Protein AF-A0A399NT96-F1 (afdb_monomer)

Organism: NCBI:txid33014

Radius of gyration: 15.66 Å; Cα contacts (8 Å, |Δi|>4): 239; chains: 1; bounding box: 32×36×45 Å

InterPro domains:
  IPR000600 ROK family [PF00480] (2-118)
  IPR000600 ROK family [PTHR18964] (1-118)
  IPR043129 ATPase, nucleotide binding domain [SSF53067] (1-118)

Mean predicted aligned error: 3.29 Å

Foldseek 3Di:
DAEEDADADDDAQVQCFHDQHPVCNPGHRGNVQVVVCVVPVGGYGYAHNQQVVLLCCCVPNPDHSQFDKDWDDDPATFIWTHHNSRTDLPPRNRPTPQQQPAPDPAAPQDPVRDGRGND

Nearest PDB structures (foldseek):
  5f7p-assembly1_A  TM=8.760E-01  e=7.026E-09  Listeria monocytogenes EGD-e
  1z05-assembly1_A-2  TM=8.640E-01  e=2.659E-08  Vibrio cholerae O1 biovar El Tor str. N16961
  5f7r-assembly1_E  TM=8.517E-01  e=6.751E-08  Listeria monocytogenes EGD-e
  5f7p-assembly1_E  TM=8.549E-01  e=2.919E-07  Listeria monocytogenes EGD-e
  2aa4-assembly1_B  TM=8.346E-01  e=1.313E-07  Escherichia coli

Structure (mmCIF, N/CA/C/O backbone):
data_AF-A0A399NT96-F1
#
_entry.id   AF-A0A399NT96-F1
#
loop_
_atom_site.group_PDB
_atom_site.id
_atom_site.type_symbol
_atom_site.label_atom_id
_atom_site.label_alt_id
_atom_site.label_comp_id
_atom_site.label_asym_id
_atom_site.label_entity_id
_atom_site.label_seq_id
_atom_site.pdbx_PDB_ins_code
_atom_site.Cartn_x
_atom_site.Cartn_y
_atom_site.Cartn_z
_atom_site.occupancy
_atom_site.B_iso_or_equiv
_atom_site.auth_seq_id
_atom_site.auth_comp_id
_atom_site.auth_asym_id
_atom_site.auth_atom_id
_atom_site.pdbx_PDB_model_num
ATOM 1 N N . LEU A 1 1 ? -12.557 5.763 17.669 1.00 91.69 1 LEU A N 1
ATOM 2 C CA . LEU A 1 1 ? -11.079 5.816 17.532 1.00 91.69 1 LEU A CA 1
ATOM 3 C C . LEU A 1 1 ? -10.582 4.441 17.092 1.00 91.69 1 LEU A C 1
ATOM 5 O O . LEU A 1 1 ? -11.260 3.463 17.388 1.00 91.69 1 LEU A O 1
ATOM 9 N N . GLY A 1 2 ? -9.465 4.365 16.367 1.00 97.19 2 GLY A N 1
ATOM 10 C CA . GLY A 1 2 ? -8.915 3.115 15.827 1.00 97.19 2 GLY A CA 1
ATOM 11 C C . GLY A 1 2 ? -7.466 3.276 15.364 1.00 97.19 2 GLY A C 1
ATOM 12 O O . GLY A 1 2 ? -6.919 4.375 15.450 1.00 97.19 2 GLY A O 1
ATOM 13 N N . VAL A 1 3 ? -6.862 2.194 14.870 1.00 98.12 3 VAL A N 1
ATOM 14 C CA . V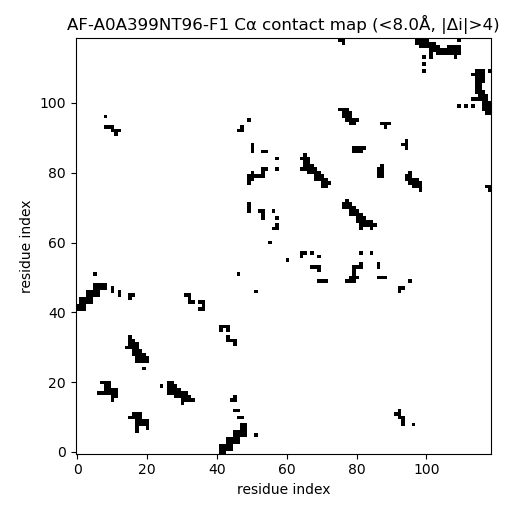AL A 1 3 ? -5.481 2.172 14.358 1.00 98.12 3 VAL A CA 1
ATOM 15 C C . VAL A 1 3 ? -5.494 1.909 12.852 1.00 98.12 3 VAL A C 1
ATOM 17 O O . VAL A 1 3 ? -6.027 0.899 12.392 1.00 98.12 3 VAL A O 1
ATOM 20 N N . GLY A 1 4 ? -4.901 2.815 12.076 1.00 97.19 4 GLY A N 1
ATOM 21 C CA . GLY A 1 4 ? -4.620 2.602 10.657 1.00 97.19 4 GLY A CA 1
ATOM 22 C C . GLY A 1 4 ? -3.193 2.099 10.472 1.00 97.19 4 GLY A C 1
ATOM 23 O O . GLY A 1 4 ? -2.260 2.692 11.009 1.00 97.19 4 GLY A O 1
ATOM 24 N N . LEU A 1 5 ? -3.024 1.018 9.718 1.00 96.75 5 LEU A N 1
ATOM 25 C CA . LEU A 1 5 ? -1.728 0.428 9.423 1.00 96.75 5 LEU A CA 1
ATOM 26 C C . LEU A 1 5 ? -1.484 0.416 7.912 1.00 96.75 5 LEU A C 1
ATOM 28 O O . LEU A 1 5 ? -2.216 -0.231 7.165 1.00 96.75 5 LEU A O 1
ATOM 32 N N . ALA A 1 6 ? -0.416 1.087 7.493 1.00 96.19 6 ALA A N 1
ATOM 33 C CA . ALA A 1 6 ? 0.134 1.010 6.148 1.00 96.19 6 ALA A CA 1
ATOM 34 C C . ALA A 1 6 ? 1.318 0.032 6.152 1.00 96.19 6 ALA A C 1
ATOM 36 O O . ALA A 1 6 ? 2.253 0.213 6.934 1.00 96.19 6 ALA A O 1
ATOM 37 N N . ALA A 1 7 ? 1.274 -1.010 5.321 1.00 94.44 7 ALA A N 1
ATOM 38 C CA . ALA A 1 7 ? 2.304 -2.050 5.299 1.00 94.44 7 ALA A CA 1
ATOM 39 C C . ALA A 1 7 ? 2.828 -2.327 3.881 1.00 94.44 7 ALA A C 1
ATOM 41 O O . ALA A 1 7 ? 2.055 -2.242 2.918 1.00 94.44 7 ALA A O 1
ATOM 42 N N . PRO A 1 8 ? 4.114 -2.708 3.742 1.00 90.81 8 PRO A N 1
ATOM 43 C CA . PRO A 1 8 ? 4.632 -3.203 2.477 1.00 90.81 8 PRO A CA 1
ATOM 44 C C . PRO A 1 8 ? 3.970 -4.535 2.114 1.00 90.81 8 PRO A C 1
ATOM 46 O O . PRO A 1 8 ? 3.665 -5.365 2.976 1.00 90.81 8 PRO A O 1
ATOM 49 N N . GLY A 1 9 ? 3.751 -4.731 0.817 1.00 88.25 9 GLY A N 1
ATOM 50 C CA . GLY A 1 9 ? 3.136 -5.940 0.281 1.00 88.25 9 GLY A CA 1
ATOM 51 C C . GLY A 1 9 ? 4.081 -7.153 0.198 1.00 88.25 9 GLY A C 1
ATOM 52 O O . GLY A 1 9 ? 5.296 -7.011 0.350 1.00 88.25 9 GLY A O 1
ATOM 53 N N . PRO A 1 10 ? 3.526 -8.346 -0.091 1.00 93.31 10 PRO A N 1
ATOM 54 C CA . PRO A 1 10 ? 2.108 -8.573 -0.347 1.00 93.31 10 PRO A CA 1
ATOM 55 C C . PRO A 1 10 ? 1.283 -8.706 0.943 1.00 93.31 10 PRO A C 1
ATOM 57 O O . PRO A 1 10 ? 1.673 -9.405 1.883 1.00 93.31 10 PRO A O 1
ATOM 60 N N . ILE A 1 11 ? 0.112 -8.067 0.968 1.00 96.25 11 ILE A N 1
ATOM 61 C CA . ILE A 1 11 ? -0.847 -8.135 2.079 1.00 96.25 11 ILE A CA 1
ATOM 62 C C . ILE A 1 11 ? -2.060 -8.998 1.732 1.00 96.25 11 ILE A C 1
ATOM 64 O O . ILE A 1 11 ? -2.411 -9.166 0.567 1.00 96.25 11 ILE A O 1
ATOM 68 N N . ASP A 1 12 ? -2.730 -9.510 2.756 1.00 96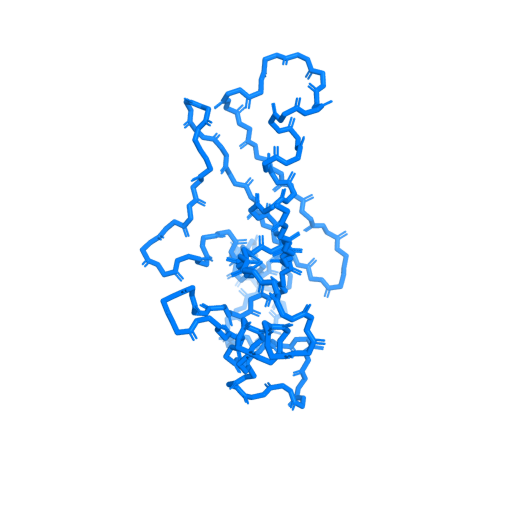.56 12 ASP A N 1
ATOM 69 C CA . ASP A 1 12 ?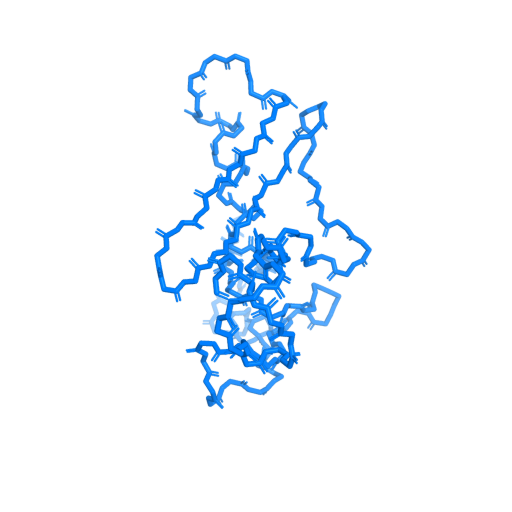 -4.070 -10.075 2.666 1.00 96.56 12 ASP A CA 1
ATOM 70 C C . ASP A 1 12 ? -4.995 -9.260 3.569 1.00 96.56 12 ASP A C 1
ATOM 72 O O . ASP A 1 12 ? -4.957 -9.374 4.796 1.00 96.56 12 ASP A O 1
ATOM 76 N N . VAL A 1 13 ? -5.809 -8.394 2.964 1.00 94.94 13 VAL A N 1
ATOM 77 C CA . VAL A 1 13 ? -6.728 -7.524 3.710 1.00 94.94 13 VAL A CA 1
ATOM 78 C C . VAL A 1 13 ? -7.882 -8.323 4.321 1.00 94.94 13 VAL A C 1
ATOM 80 O O . VAL A 1 13 ? -8.364 -7.956 5.393 1.00 94.94 13 VAL A O 1
ATOM 83 N N . GLY A 1 14 ? -8.306 -9.428 3.701 1.00 94.38 14 GLY A N 1
ATOM 84 C CA . GLY A 1 14 ? -9.355 -10.291 4.246 1.00 94.38 14 GLY A CA 1
ATOM 85 C C . GLY A 1 14 ? -8.899 -10.950 5.546 1.00 94.38 14 GLY A C 1
ATOM 86 O O . GLY A 1 14 ? -9.530 -10.775 6.588 1.00 94.38 14 GLY A O 1
ATOM 87 N N . ALA A 1 15 ? -7.740 -11.608 5.504 1.00 95.81 15 ALA A N 1
ATOM 88 C CA . ALA A 1 15 ? -7.126 -12.253 6.662 1.00 95.81 15 ALA A CA 1
ATOM 89 C C . ALA A 1 15 ? -6.444 -11.266 7.635 1.00 95.81 15 ALA A C 1
ATOM 91 O O . ALA A 1 15 ? -6.148 -11.624 8.772 1.00 95.81 15 ALA A O 1
ATOM 92 N N . GLY A 1 16 ? -6.201 -10.018 7.219 1.00 96.94 16 GLY A N 1
ATOM 93 C CA . GLY A 1 16 ? -5.575 -8.984 8.047 1.00 96.94 16 GLY A CA 1
ATOM 94 C C . GLY A 1 16 ? -4.089 -9.229 8.325 1.00 96.94 16 GLY A C 1
ATOM 95 O O . GLY A 1 16 ? -3.617 -8.918 9.422 1.00 96.94 16 GLY A O 1
ATOM 96 N N . LEU A 1 17 ? -3.361 -9.794 7.357 1.00 97.06 17 LEU A N 1
ATOM 97 C CA . LEU A 1 17 ? -1.963 -10.205 7.511 1.00 97.06 17 LEU A CA 1
ATOM 98 C C . LEU A 1 17 ? -1.051 -9.701 6.389 1.00 97.06 17 LEU A C 1
ATOM 100 O O . LEU A 1 17 ? -1.502 -9.363 5.295 1.00 97.06 17 LEU A O 1
ATOM 104 N N . VAL A 1 18 ? 0.253 -9.699 6.658 1.00 96.62 18 VAL A N 1
ATOM 105 C CA . VAL A 1 18 ? 1.307 -9.559 5.641 1.00 96.62 18 VAL A CA 1
ATOM 106 C C . VAL A 1 18 ? 1.835 -10.956 5.328 1.00 96.62 18 VAL A C 1
ATOM 108 O O . VAL A 1 18 ? 2.170 -11.695 6.253 1.00 96.62 18 VAL A O 1
ATOM 111 N N . ARG A 1 19 ? 1.881 -11.337 4.045 1.00 93.94 19 ARG A N 1
ATOM 112 C CA . ARG A 1 19 ? 2.241 -12.697 3.608 1.00 93.94 19 ARG A CA 1
ATOM 113 C C . ARG A 1 19 ? 3.748 -12.931 3.679 1.00 93.94 19 ARG A C 1
ATOM 115 O O . ARG A 1 19 ? 4.235 -13.369 4.710 1.00 93.94 19 ARG A O 1
ATOM 122 N N . ASP A 1 20 ? 4.488 -12.606 2.627 1.00 91.62 20 ASP A N 1
ATOM 123 C CA . ASP A 1 20 ? 5.936 -12.838 2.549 1.00 91.62 20 ASP A CA 1
ATOM 124 C C . ASP A 1 20 ? 6.586 -11.650 1.815 1.00 91.62 20 ASP A C 1
ATOM 126 O O . ASP A 1 20 ? 6.877 -11.728 0.619 1.00 91.62 20 ASP A O 1
ATOM 130 N N . PRO A 1 21 ? 6.725 -10.494 2.488 1.00 88.94 21 PRO A N 1
ATOM 131 C CA . PRO A 1 21 ? 7.203 -9.264 1.869 1.00 88.94 21 PRO A CA 1
ATOM 132 C C . PRO A 1 21 ? 8.693 -9.396 1.509 1.00 88.94 21 PRO A C 1
ATOM 134 O O . PRO A 1 21 ? 9.503 -9.719 2.384 1.00 88.94 21 PRO A O 1
ATOM 137 N N . PRO A 1 22 ? 9.107 -9.086 0.263 1.00 84.00 22 PRO A N 1
ATOM 138 C CA . PRO A 1 22 ? 10.495 -9.263 -0.178 1.00 84.00 22 PRO A CA 1
ATOM 139 C C . PRO A 1 22 ? 11.528 -8.535 0.693 1.00 84.00 22 PRO A C 1
ATOM 141 O O . PRO A 1 22 ? 12.654 -9.001 0.849 1.00 84.00 22 PRO A O 1
ATOM 144 N N . MET A 1 23 ? 11.140 -7.396 1.273 1.00 83.19 23 MET A N 1
ATOM 145 C CA . MET A 1 23 ? 12.009 -6.547 2.095 1.00 83.19 23 MET A CA 1
ATOM 146 C C . MET A 1 23 ? 12.008 -6.895 3.590 1.00 83.19 23 MET A C 1
ATOM 148 O O . MET A 1 23 ? 12.835 -6.363 4.326 1.00 83.19 23 MET A O 1
ATOM 152 N N . LEU A 1 24 ? 11.137 -7.798 4.061 1.00 89.25 24 LEU A N 1
ATOM 153 C CA . LEU A 1 24 ? 11.124 -8.257 5.458 1.00 89.25 24 LEU A CA 1
ATOM 154 C C . LEU A 1 24 ? 11.198 -9.797 5.490 1.00 89.25 24 LEU A C 1
ATOM 156 O O . LEU A 1 24 ? 10.206 -10.462 5.767 1.00 89.25 24 LEU A O 1
ATOM 160 N N . PRO A 1 25 ? 12.378 -10.404 5.261 1.00 87.12 25 PRO A N 1
ATOM 161 C CA . PRO A 1 25 ? 12.513 -11.849 5.014 1.00 87.12 25 PRO A CA 1
ATOM 162 C C . PRO A 1 25 ? 12.137 -12.749 6.204 1.00 87.12 25 PRO A C 1
ATOM 164 O O . PRO A 1 25 ? 11.954 -13.957 6.048 1.00 87.12 25 PRO A O 1
ATOM 167 N N . ARG A 1 26 ? 12.045 -12.179 7.412 1.00 93.69 26 ARG A N 1
ATOM 168 C CA . ARG A 1 26 ? 11.597 -12.886 8.624 1.00 93.69 26 ARG A CA 1
ATOM 169 C C . ARG A 1 26 ? 10.087 -12.810 8.843 1.00 93.69 26 ARG A C 1
ATOM 171 O O . ARG A 1 26 ? 9.583 -13.436 9.767 1.00 93.69 26 ARG A O 1
ATOM 178 N N . TRP A 1 27 ? 9.379 -12.028 8.037 1.00 94.25 27 TRP A N 1
ATOM 179 C CA . TRP A 1 27 ? 7.938 -11.883 8.134 1.00 94.25 27 TRP A CA 1
ATOM 180 C C . TRP A 1 27 ? 7.298 -12.923 7.233 1.00 94.25 27 TRP A C 1
ATOM 182 O O . TRP A 1 27 ? 7.485 -12.901 6.021 1.00 94.25 27 TRP A O 1
ATOM 192 N N . ARG A 1 28 ? 6.581 -13.855 7.856 1.00 94.19 28 ARG A N 1
ATOM 193 C CA . ARG A 1 28 ? 5.835 -14.907 7.173 1.00 94.19 28 ARG A CA 1
ATOM 194 C C . ARG A 1 28 ? 4.449 -14.980 7.788 1.00 94.19 28 ARG A C 1
ATOM 196 O O . ARG A 1 28 ? 4.328 -15.305 8.965 1.00 94.19 28 ARG A O 1
ATOM 203 N N . HIS A 1 29 ? 3.432 -14.660 6.998 1.00 95.81 29 HIS A N 1
ATOM 204 C CA . HIS A 1 29 ? 2.017 -14.700 7.364 1.00 95.81 29 HIS A CA 1
ATOM 205 C C . HIS A 1 29 ? 1.720 -13.980 8.693 1.00 95.81 29 HIS A C 1
ATOM 207 O O . HIS A 1 29 ? 1.004 -14.492 9.550 1.00 95.81 29 HIS A O 1
ATOM 213 N N . VAL A 1 30 ? 2.297 -12.789 8.878 1.00 97.31 30 VAL A N 1
ATOM 214 C CA . VAL A 1 30 ? 2.238 -12.029 10.135 1.00 97.31 30 VAL A CA 1
ATOM 215 C C . VAL A 1 30 ? 0.847 -11.401 10.303 1.00 97.31 30 VAL A C 1
ATOM 217 O O . VAL A 1 30 ? 0.496 -10.519 9.512 1.00 97.31 30 VAL A O 1
ATOM 220 N N . PRO A 1 31 ? 0.057 -11.785 11.326 1.00 97.25 31 PRO A N 1
ATOM 221 C CA . PRO A 1 31 ? -1.335 -11.365 11.478 1.00 97.25 31 PRO A CA 1
ATOM 222 C C . PRO A 1 31 ? -1.441 -9.990 12.150 1.00 97.25 31 PRO A C 1
ATOM 224 O O . PRO A 1 31 ? -1.888 -9.855 13.289 1.00 97.25 31 PRO A O 1
ATOM 227 N N . LEU A 1 32 ? -0.992 -8.946 11.451 1.00 96.56 32 LEU A N 1
ATOM 228 C CA . LEU A 1 32 ? -0.868 -7.601 12.017 1.00 96.56 32 LEU A CA 1
ATOM 229 C C . LEU A 1 32 ? -2.180 -7.044 12.569 1.00 96.56 32 LEU A C 1
ATOM 231 O O . LEU A 1 32 ? -2.162 -6.417 13.626 1.00 96.56 32 LEU A O 1
ATOM 235 N N . ARG A 1 33 ? -3.313 -7.275 11.888 1.00 97.69 33 ARG A N 1
ATOM 236 C CA . ARG A 1 33 ? -4.611 -6.753 12.336 1.00 97.69 33 ARG A CA 1
ATOM 237 C C . ARG A 1 33 ? -4.967 -7.285 13.719 1.00 97.69 33 ARG A C 1
ATOM 239 O O . ARG A 1 33 ? -5.269 -6.493 14.607 1.00 97.69 33 ARG A O 1
ATOM 246 N N . SER A 1 34 ? -4.949 -8.606 13.901 1.00 98.00 34 SER A N 1
ATOM 247 C CA . SER A 1 34 ? -5.330 -9.210 15.180 1.00 98.00 34 SER A CA 1
ATOM 248 C C . SER A 1 34 ? -4.290 -8.924 16.256 1.00 98.00 34 SER A C 1
ATOM 250 O O . SER A 1 34 ? -4.674 -8.536 17.352 1.00 98.00 34 SER A O 1
ATOM 252 N N . ALA A 1 35 ? -2.994 -9.003 15.937 1.00 97.69 35 ALA A N 1
ATOM 253 C CA . ALA A 1 35 ? -1.926 -8.716 16.891 1.00 97.69 35 ALA A CA 1
ATOM 254 C C . ALA A 1 35 ? -2.027 -7.290 17.463 1.00 97.69 35 ALA A C 1
ATOM 256 O O . ALA A 1 35 ? -1.988 -7.102 18.679 1.00 97.69 35 ALA A O 1
ATOM 257 N N . LEU A 1 36 ? -2.221 -6.284 16.601 1.00 97.88 36 LEU A N 1
ATOM 258 C CA . LEU A 1 36 ? -2.397 -4.896 17.033 1.00 97.88 36 LEU A CA 1
ATOM 259 C C . LEU A 1 36 ? -3.738 -4.677 17.734 1.00 97.88 36 LEU A C 1
ATOM 261 O O . LEU A 1 36 ? -3.794 -3.928 18.707 1.00 97.88 36 LEU A O 1
ATOM 265 N N . SER A 1 37 ? -4.809 -5.333 17.284 1.00 98.25 37 SER A N 1
ATOM 266 C CA . SER A 1 37 ? -6.118 -5.206 17.927 1.00 98.25 37 SER A CA 1
ATOM 267 C C . SER A 1 37 ? -6.089 -5.754 19.354 1.00 98.25 37 SER A C 1
ATOM 269 O O . SER A 1 37 ? -6.542 -5.076 20.270 1.00 98.25 37 SER A O 1
ATOM 271 N N . THR A 1 38 ? -5.460 -6.912 19.578 1.00 98.50 38 THR A N 1
ATOM 272 C CA . THR A 1 38 ? -5.248 -7.475 20.921 1.00 98.50 38 THR A CA 1
ATOM 273 C C . THR A 1 38 ? -4.373 -6.565 21.780 1.00 98.50 38 THR A C 1
ATOM 275 O O . THR A 1 38 ? -4.709 -6.319 22.934 1.00 98.50 38 THR A O 1
ATOM 278 N N . ALA A 1 39 ? -3.279 -6.030 21.232 1.00 98.38 39 ALA A N 1
ATOM 279 C CA . ALA A 1 39 ? -2.359 -5.188 21.994 1.00 98.38 39 ALA A CA 1
ATOM 280 C C . ALA A 1 39 ? -2.953 -3.825 22.390 1.00 98.38 39 ALA A C 1
ATOM 282 O O . ALA A 1 39 ? -2.561 -3.258 23.406 1.00 98.38 39 ALA A O 1
ATOM 283 N N . THR A 1 40 ? -3.872 -3.283 21.586 1.00 98.19 40 THR A N 1
ATOM 284 C CA . THR A 1 40 ? -4.406 -1.922 21.772 1.00 98.19 40 THR A CA 1
ATOM 285 C C . THR A 1 40 ? -5.845 -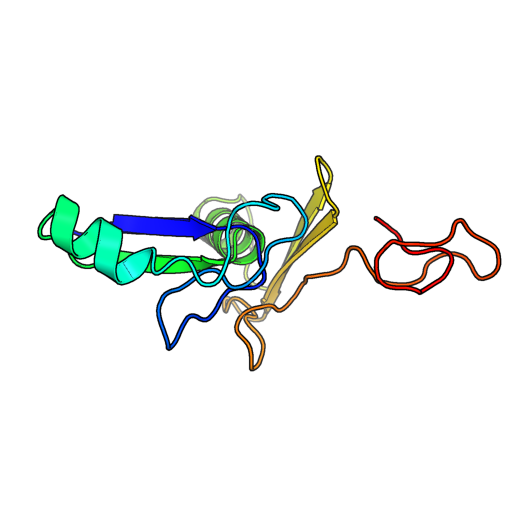1.880 22.279 1.00 98.19 40 THR A C 1
ATOM 287 O O . THR A 1 40 ? -6.282 -0.838 22.758 1.00 98.19 40 THR A O 1
ATOM 290 N N . GLY A 1 41 ? -6.606 -2.970 22.146 1.00 98.31 41 GLY A N 1
ATOM 291 C CA . GLY A 1 41 ? -8.052 -2.985 22.385 1.00 98.31 41 GLY A CA 1
ATOM 292 C C . GLY A 1 41 ? -8.866 -2.200 21.346 1.00 98.31 41 GLY A C 1
ATOM 293 O O . GLY A 1 41 ? -10.050 -1.948 21.563 1.00 98.31 41 GLY A O 1
ATOM 294 N N . LEU A 1 42 ? -8.254 -1.785 20.229 1.00 98.56 42 LEU A N 1
ATOM 295 C CA . LEU A 1 42 ? -8.872 -0.934 19.209 1.00 98.56 42 LEU A CA 1
ATOM 296 C C . LEU A 1 42 ? -9.125 -1.689 17.891 1.00 98.56 42 LEU A C 1
ATOM 298 O O . LEU A 1 42 ? -8.439 -2.672 17.588 1.00 98.56 42 LEU A O 1
ATOM 302 N N . PRO A 1 43 ? -10.085 -1.225 17.063 1.00 98.00 43 PRO A N 1
ATOM 303 C CA . PRO A 1 43 ? -10.234 -1.713 15.696 1.00 98.00 43 PRO A CA 1
ATOM 304 C C . PRO A 1 43 ? -9.024 -1.308 14.844 1.00 98.00 43 PRO A C 1
ATOM 306 O O . PRO A 1 43 ? -8.540 -0.176 14.936 1.00 98.00 43 PRO A O 1
ATOM 309 N N . VAL A 1 44 ? -8.562 -2.230 13.993 1.00 98.25 44 VAL A N 1
ATOM 310 C CA . VAL A 1 44 ? -7.368 -2.053 13.153 1.00 98.25 44 VAL A CA 1
ATOM 311 C C . VAL A 1 44 ? -7.708 -2.228 11.673 1.00 98.25 44 VAL A C 1
ATOM 313 O O . VAL A 1 44 ? -8.255 -3.257 11.266 1.00 98.25 44 VAL A O 1
ATOM 316 N N . LEU A 1 45 ? -7.334 -1.245 10.855 1.00 97.00 45 LEU A N 1
ATOM 317 C CA . LEU A 1 45 ? -7.400 -1.317 9.394 1.00 97.00 45 LEU A CA 1
ATOM 318 C C . LEU A 1 45 ? -6.001 -1.543 8.822 1.00 97.00 45 LEU A C 1
ATOM 320 O O . LEU A 1 45 ? -5.042 -0.920 9.266 1.00 97.00 45 LEU A O 1
ATOM 324 N N . LEU A 1 46 ? -5.902 -2.432 7.835 1.00 97.38 46 LEU A N 1
ATOM 325 C CA . LEU A 1 46 ? -4.667 -2.741 7.116 1.00 97.38 46 LEU A CA 1
ATOM 326 C C . LEU A 1 46 ? -4.826 -2.279 5.670 1.00 97.38 46 LEU A C 1
ATOM 328 O O . LEU A 1 46 ? -5.786 -2.682 5.015 1.00 97.38 46 LEU A O 1
ATOM 332 N N . GLU A 1 47 ? -3.882 -1.479 5.192 1.00 97.00 47 GLU A N 1
ATOM 333 C CA . GLU A 1 47 ? -3.819 -0.977 3.822 1.00 97.00 47 GLU A CA 1
ATOM 334 C C . GLU A 1 47 ? -2.399 -1.131 3.266 1.00 97.00 47 GLU A C 1
ATOM 336 O O . GLU A 1 47 ? -1.412 -1.116 4.012 1.00 97.00 47 GLU A O 1
ATOM 341 N N . LYS A 1 48 ? -2.285 -1.276 1.943 1.00 96.06 48 LYS A N 1
ATOM 342 C CA . LYS A 1 48 ? -0.980 -1.284 1.275 1.00 96.06 48 LYS A CA 1
ATOM 343 C C . LYS A 1 48 ? -0.354 0.106 1.351 1.00 96.06 48 LYS A C 1
ATOM 345 O O . LYS A 1 48 ? -1.025 1.104 1.099 1.00 96.06 48 LYS A O 1
ATOM 350 N N . ASP A 1 49 ? 0.934 0.166 1.664 1.00 95.31 49 ASP A N 1
ATOM 351 C CA . ASP A 1 49 ? 1.713 1.398 1.831 1.00 95.31 49 ASP A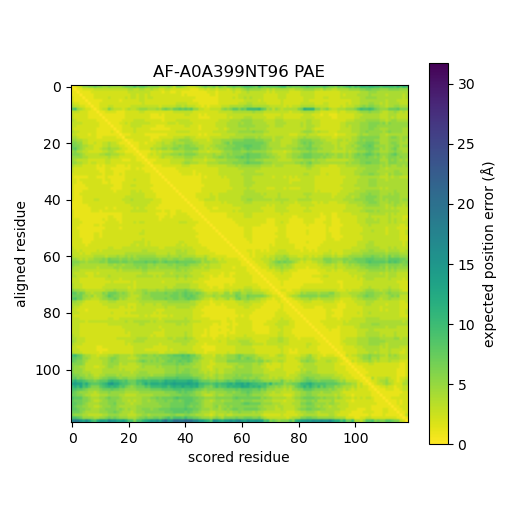 CA 1
ATOM 352 C C . ASP A 1 49 ? 1.480 2.463 0.745 1.00 95.31 49 ASP A C 1
ATOM 354 O O . ASP A 1 49 ? 1.081 3.586 1.047 1.00 95.31 49 ASP A O 1
ATOM 358 N N . VAL A 1 50 ? 1.652 2.111 -0.526 1.00 96.75 50 VAL A N 1
ATOM 359 C CA . VAL A 1 50 ? 1.488 3.036 -1.654 1.00 96.75 50 VAL A CA 1
ATOM 360 C C . VAL A 1 50 ? 0.029 3.409 -1.911 1.00 96.75 50 VAL A C 1
ATOM 362 O O . VAL A 1 50 ? -0.240 4.512 -2.380 1.00 96.75 50 VAL A O 1
ATOM 365 N N . THR A 1 51 ? -0.928 2.542 -1.566 1.00 97.62 51 THR A N 1
ATOM 366 C CA . THR A 1 51 ? -2.358 2.880 -1.612 1.00 97.62 51 THR A CA 1
ATOM 367 C C . THR A 1 51 ? -2.698 3.884 -0.515 1.00 97.62 51 THR A C 1
ATOM 369 O O . THR A 1 51 ? -3.353 4.884 -0.794 1.00 97.62 51 THR A O 1
ATOM 372 N N . ALA A 1 52 ? -2.205 3.673 0.708 1.00 97.56 52 ALA A N 1
ATOM 373 C CA . ALA A 1 52 ? -2.370 4.613 1.813 1.00 97.56 52 ALA A CA 1
ATOM 374 C C . ALA A 1 52 ? -1.715 5.972 1.509 1.00 97.56 52 ALA A C 1
ATOM 376 O O . ALA A 1 52 ? -2.309 7.014 1.779 1.00 97.56 52 ALA A O 1
ATOM 377 N N . ALA A 1 53 ? -0.537 5.976 0.879 1.00 97.50 53 ALA A N 1
ATOM 378 C CA . ALA A 1 53 ? 0.114 7.203 0.423 1.00 97.50 53 ALA A CA 1
ATOM 379 C C . ALA A 1 53 ? -0.712 7.934 -0.651 1.00 97.50 53 ALA A C 1
ATOM 381 O O . ALA A 1 53 ? -0.895 9.145 -0.570 1.00 97.50 53 ALA A O 1
ATOM 382 N N . ALA A 1 54 ? -1.290 7.207 -1.613 1.00 98.19 54 ALA A N 1
ATOM 383 C CA . ALA A 1 54 ? -2.179 7.799 -2.612 1.00 98.19 54 ALA A CA 1
ATOM 384 C C . ALA A 1 54 ? -3.464 8.384 -1.993 1.00 98.19 54 ALA A C 1
ATOM 386 O O . ALA A 1 54 ? -3.923 9.436 -2.431 1.00 98.19 54 ALA A O 1
ATOM 387 N N . VAL A 1 55 ? -4.020 7.749 -0.952 1.00 98.00 55 VAL A N 1
ATOM 388 C CA . VAL A 1 55 ? -5.140 8.305 -0.168 1.00 98.00 55 VAL A CA 1
ATOM 389 C C . VAL A 1 55 ? -4.731 9.602 0.531 1.00 98.00 55 VAL A C 1
ATOM 391 O O . VAL A 1 55 ? -5.488 10.569 0.510 1.00 98.00 55 VAL A O 1
ATOM 394 N N . ALA A 1 56 ? -3.532 9.650 1.116 1.00 98.12 56 ALA A N 1
ATOM 395 C CA . ALA A 1 56 ? -3.027 10.863 1.752 1.00 98.12 56 ALA A CA 1
ATOM 396 C C . ALA A 1 56 ? -2.897 12.018 0.742 1.00 98.12 56 ALA A C 1
ATOM 398 O O . ALA A 1 56 ? -3.362 13.123 1.015 1.00 98.12 56 ALA A O 1
ATOM 399 N N . GLU A 1 57 ? -2.353 11.752 -0.449 1.00 98.12 57 GLU A N 1
ATOM 400 C CA . GLU A 1 57 ? -2.276 12.739 -1.536 1.00 98.12 57 GLU A CA 1
ATOM 401 C C . GLU A 1 57 ? -3.657 13.178 -2.038 1.00 98.12 57 GLU A C 1
ATOM 403 O O . GLU A 1 57 ? -3.841 14.348 -2.365 1.00 98.12 57 GLU A O 1
ATOM 408 N N . LEU A 1 58 ? -4.638 12.272 -2.088 1.00 98.00 58 LEU A N 1
ATOM 409 C CA . LEU A 1 58 ? -6.012 12.605 -2.468 1.00 98.00 58 LEU A CA 1
ATOM 410 C C . LEU A 1 58 ? -6.673 13.563 -1.469 1.00 98.00 58 LEU A C 1
ATOM 412 O O . LEU A 1 58 ? -7.406 14.458 -1.881 1.00 98.00 58 LEU A O 1
ATOM 416 N N . TRP A 1 59 ? -6.458 13.357 -0.170 1.00 97.25 59 TRP A N 1
ATOM 417 C CA . TRP A 1 59 ? -7.133 14.129 0.878 1.00 97.25 59 TRP A CA 1
ATOM 418 C C . TRP A 1 59 ? -6.439 15.444 1.207 1.00 97.25 59 TRP A C 1
ATOM 420 O O . TRP A 1 59 ? -7.108 16.427 1.520 1.00 97.25 59 TRP A O 1
ATOM 430 N N . PHE A 1 60 ? -5.109 15.453 1.172 1.00 97.50 60 PHE A N 1
ATOM 431 C CA . PHE A 1 60 ? -4.307 16.564 1.682 1.00 97.50 60 PHE A CA 1
ATOM 432 C C . PHE A 1 60 ? -3.420 17.208 0.617 1.00 97.50 60 PHE A C 1
ATOM 434 O O . PHE A 1 60 ? -2.819 18.253 0.870 1.00 97.50 60 PHE A O 1
ATOM 441 N N . GLY A 1 61 ? -3.323 16.610 -0.571 1.00 95.06 61 GLY A N 1
ATOM 442 C CA . GLY A 1 61 ? -2.571 17.181 -1.676 1.00 95.06 61 GLY A CA 1
ATOM 443 C C . GLY A 1 61 ? -3.261 18.423 -2.255 1.00 95.06 61 GLY A C 1
ATOM 444 O O . GLY A 1 61 ? -4.488 18.513 -2.260 1.00 95.06 61 GLY A O 1
ATOM 445 N N . PRO A 1 62 ? -2.493 19.389 -2.787 1.00 94.94 62 PRO A N 1
ATOM 446 C CA . PRO A 1 62 ? -3.069 20.552 -3.452 1.00 94.94 62 PRO A CA 1
ATOM 447 C C . PRO A 1 62 ? -3.704 20.171 -4.798 1.00 94.94 62 PRO A C 1
ATOM 449 O O . PRO A 1 62 ? -3.252 19.236 -5.466 1.00 94.94 62 PRO A O 1
ATOM 452 N N . GLY A 1 63 ? -4.690 20.966 -5.225 1.00 95.56 63 GLY A N 1
ATOM 453 C CA . GLY A 1 63 ? -5.348 20.844 -6.530 1.00 95.56 63 GLY A CA 1
ATOM 454 C C . GLY A 1 63 ? -6.387 19.722 -6.615 1.00 95.56 63 GLY A C 1
ATOM 455 O O . GLY A 1 63 ? -6.704 19.066 -5.627 1.00 95.56 63 GLY A O 1
ATOM 456 N N . ASP A 1 64 ? -6.940 19.509 -7.813 1.00 96.25 64 ASP A N 1
ATOM 457 C CA . ASP A 1 64 ? -7.806 18.353 -8.066 1.00 96.25 64 ASP A CA 1
ATOM 458 C C . ASP A 1 64 ? -6.957 17.082 -8.165 1.00 96.25 64 ASP A C 1
ATOM 460 O O . ASP A 1 64 ? -6.073 16.954 -9.013 1.00 96.25 64 ASP A O 1
ATOM 464 N N . ARG A 1 65 ? -7.237 16.143 -7.266 1.00 97.19 65 ARG A N 1
ATOM 465 C CA . ARG A 1 65 ? -6.487 14.904 -7.067 1.00 97.19 65 ARG A CA 1
ATOM 466 C C . ARG A 1 65 ? -7.340 13.659 -7.315 1.00 97.19 65 ARG A C 1
ATOM 468 O O . ARG A 1 65 ? -6.903 12.545 -7.047 1.00 97.19 65 ARG A O 1
ATOM 475 N N . ARG A 1 66 ? -8.544 13.808 -7.883 1.00 97.88 66 ARG A N 1
ATOM 476 C CA . ARG A 1 66 ? -9.443 12.674 -8.171 1.00 97.88 66 ARG A CA 1
ATOM 477 C C . ARG A 1 66 ? -8.859 11.678 -9.178 1.00 97.88 66 ARG A C 1
ATOM 479 O O . ARG A 1 66 ? -9.294 10.531 -9.218 1.00 97.88 66 ARG A O 1
ATOM 486 N N . HIS A 1 67 ? -7.870 12.084 -9.967 1.00 98.06 67 HIS A N 1
ATOM 487 C CA . HIS A 1 67 ? -7.110 11.203 -10.849 1.00 98.06 67 HIS A CA 1
ATOM 488 C C . HIS A 1 67 ? -5.616 11.433 -10.614 1.00 98.06 67 HIS A C 1
ATOM 490 O O . HIS A 1 67 ? -5.079 12.453 -11.040 1.00 98.06 67 HIS A O 1
ATOM 496 N N . LEU A 1 68 ? -4.943 10.513 -9.920 1.00 98.00 68 LEU A N 1
ATOM 497 C CA . LEU A 1 68 ? -3.510 10.632 -9.631 1.00 98.00 68 LEU A CA 1
ATOM 498 C C . LEU A 1 68 ? -2.802 9.280 -9.613 1.00 98.00 68 LEU A C 1
ATOM 500 O O . LEU A 1 68 ? -3.406 8.239 -9.345 1.00 98.00 68 LEU A O 1
ATOM 504 N N . ALA A 1 69 ? -1.491 9.336 -9.834 1.00 97.44 69 ALA A N 1
ATOM 505 C CA . ALA A 1 69 ? -0.562 8.253 -9.561 1.00 97.44 69 ALA A CA 1
ATOM 506 C C . ALA A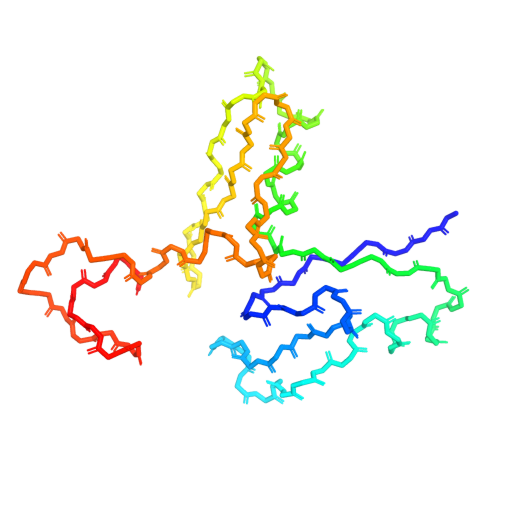 1 69 ? 0.488 8.733 -8.551 1.00 97.44 69 ALA A C 1
ATOM 508 O O . ALA A 1 69 ? 1.238 9.670 -8.818 1.00 97.44 69 ALA A O 1
ATOM 509 N N . PHE A 1 70 ? 0.539 8.083 -7.394 1.00 97.69 70 PHE A N 1
ATOM 510 C CA . PHE A 1 70 ? 1.626 8.203 -6.436 1.00 97.69 70 PHE A CA 1
ATOM 511 C C . PHE A 1 70 ? 2.728 7.213 -6.819 1.00 97.69 70 PHE A C 1
ATOM 513 O O . PHE A 1 70 ? 2.442 6.038 -7.056 1.00 97.69 70 PHE A O 1
ATOM 520 N N . VAL A 1 71 ? 3.979 7.670 -6.866 1.00 96.50 71 VAL A N 1
ATOM 521 C CA . VAL A 1 71 ? 5.149 6.834 -7.167 1.00 96.50 71 VAL A CA 1
ATOM 522 C C . VAL A 1 71 ? 6.090 6.872 -5.974 1.00 96.50 71 VAL A C 1
ATOM 524 O O . VAL A 1 71 ? 6.601 7.928 -5.612 1.00 96.50 71 VAL A O 1
ATOM 527 N N . TYR A 1 72 ? 6.346 5.705 -5.392 1.00 94.62 72 TYR A N 1
ATOM 528 C CA . TYR A 1 72 ? 7.401 5.518 -4.410 1.00 94.62 72 TYR A CA 1
ATOM 529 C C . TYR A 1 72 ? 8.649 4.959 -5.090 1.00 94.62 72 TYR A C 1
ATOM 531 O O . TYR A 1 72 ? 8.586 3.921 -5.755 1.00 94.62 72 TYR A O 1
ATOM 539 N N . TYR A 1 73 ? 9.783 5.624 -4.873 1.00 92.50 73 TYR A N 1
ATOM 540 C CA . TYR A 1 73 ? 11.099 5.146 -5.275 1.00 92.50 73 TYR A CA 1
ATOM 541 C C . TYR A 1 73 ? 12.076 5.278 -4.108 1.00 92.50 73 TYR A C 1
ATOM 543 O O . TYR A 1 73 ? 12.407 6.383 -3.681 1.00 92.50 73 TYR A O 1
ATOM 551 N N . GLY A 1 74 ? 12.509 4.139 -3.574 1.00 89.88 74 GLY A N 1
ATOM 552 C CA . GLY A 1 74 ? 13.385 4.072 -2.411 1.00 89.88 74 GLY A CA 1
ATOM 553 C C . GLY A 1 74 ? 13.961 2.673 -2.242 1.00 89.88 74 GLY A C 1
ATOM 554 O O . GLY A 1 74 ? 14.663 2.181 -3.119 1.00 89.88 74 GLY A O 1
ATOM 555 N N . THR A 1 75 ? 13.648 2.007 -1.128 1.00 85.44 75 THR A N 1
ATOM 556 C CA . THR A 1 75 ? 14.061 0.606 -0.897 1.00 85.44 75 THR A CA 1
ATOM 557 C C . THR A 1 75 ? 13.460 -0.369 -1.912 1.00 85.44 75 THR A C 1
ATOM 559 O O . THR A 1 75 ? 14.012 -1.440 -2.143 1.00 85.44 75 THR A O 1
ATOM 562 N N . GLY A 1 76 ? 12.354 0.021 -2.541 1.00 87.25 76 GLY A N 1
ATOM 563 C CA . GLY A 1 76 ? 11.760 -0.638 -3.694 1.00 87.25 76 GLY A CA 1
ATOM 564 C C . GLY A 1 76 ? 11.081 0.381 -4.607 1.00 87.25 76 GLY A C 1
ATOM 565 O O . GLY A 1 76 ? 11.226 1.594 -4.431 1.00 87.25 76 GLY A O 1
ATOM 566 N N . PHE A 1 77 ? 10.318 -0.125 -5.573 1.00 91.94 77 PHE A N 1
ATOM 567 C CA . PHE A 1 77 ? 9.516 0.685 -6.485 1.00 91.94 77 PHE A CA 1
ATOM 568 C C . PHE A 1 77 ? 8.053 0.249 -6.410 1.00 91.94 77 PHE A C 1
ATOM 570 O O . PHE A 1 77 ? 7.732 -0.915 -6.653 1.00 91.94 77 PHE A O 1
ATOM 577 N N . GLY A 1 78 ? 7.164 1.188 -6.100 1.00 94.50 78 GLY A N 1
ATOM 578 C CA .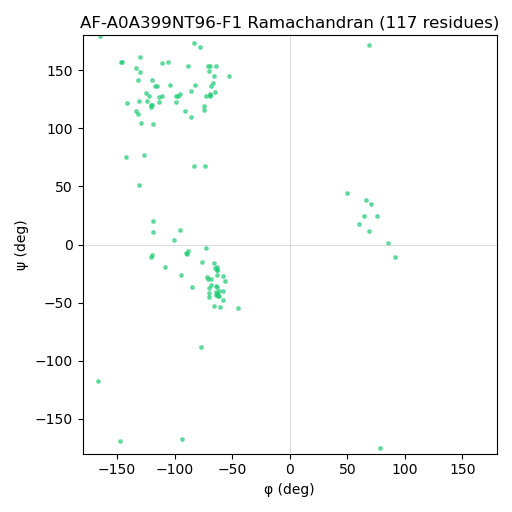 GLY A 1 78 ? 5.738 0.922 -5.940 1.00 94.50 78 GLY A CA 1
ATOM 579 C C . GLY A 1 78 ? 4.889 2.102 -6.389 1.00 94.50 78 GLY A C 1
ATOM 580 O O . GLY A 1 78 ? 5.349 3.241 -6.427 1.00 94.50 78 GLY A O 1
ATOM 581 N N . THR A 1 79 ? 3.638 1.825 -6.734 1.00 97.00 79 THR A N 1
ATOM 582 C CA . THR A 1 79 ? 2.689 2.829 -7.217 1.00 97.00 79 THR A CA 1
ATOM 583 C C . THR A 1 79 ? 1.354 2.731 -6.496 1.00 97.00 79 THR A C 1
ATOM 585 O O . THR A 1 79 ? 0.874 1.645 -6.191 1.00 97.00 79 THR A O 1
ATOM 588 N N . GLY A 1 80 ? 0.742 3.874 -6.211 1.00 97.69 80 GLY A N 1
ATOM 589 C CA . GLY A 1 80 ? -0.639 3.970 -5.751 1.00 97.69 80 GLY A CA 1
ATOM 590 C C . GLY A 1 80 ? -1.446 4.747 -6.778 1.00 97.69 80 GLY A C 1
ATOM 591 O O . GLY A 1 80 ? -0.968 5.752 -7.295 1.00 97.69 80 GLY A O 1
ATOM 592 N N . LEU A 1 81 ? -2.649 4.288 -7.107 1.00 98.25 81 LEU A N 1
ATOM 593 C CA . LEU A 1 81 ? -3.493 4.929 -8.115 1.00 98.25 81 LEU A CA 1
ATOM 594 C C . LEU A 1 81 ? -4.806 5.381 -7.485 1.00 98.25 81 LEU A C 1
ATOM 596 O O . LEU A 1 81 ? -5.388 4.647 -6.687 1.00 98.25 81 LEU A O 1
ATOM 600 N N . VAL A 1 82 ? -5.288 6.549 -7.896 1.00 98.56 82 VAL A N 1
ATOM 601 C CA . VAL A 1 82 ? -6.643 7.035 -7.616 1.00 98.56 82 VAL A CA 1
ATOM 602 C C . VAL A 1 82 ? -7.303 7.365 -8.943 1.00 98.56 82 VAL A C 1
ATOM 604 O O . VAL A 1 82 ? -6.711 8.063 -9.767 1.00 98.56 82 VAL A O 1
ATOM 607 N N . LEU A 1 83 ? -8.520 6.870 -9.150 1.00 98.31 83 LEU A N 1
ATOM 608 C CA . LEU A 1 83 ? -9.323 7.137 -10.340 1.00 98.31 83 LEU A CA 1
ATOM 609 C C . LEU A 1 83 ? -10.727 7.565 -9.912 1.00 98.31 83 LEU A C 1
ATOM 611 O O . LEU A 1 83 ? -11.402 6.842 -9.189 1.00 98.31 83 LEU A O 1
ATOM 615 N N . GLY A 1 84 ? -11.174 8.740 -10.353 1.00 98.06 84 GLY A N 1
ATOM 616 C CA . GLY A 1 84 ? -12.493 9.272 -10.001 1.00 98.06 84 GLY A CA 1
ATOM 617 C C . GLY A 1 84 ? -12.668 9.574 -8.509 1.00 98.06 84 GLY A C 1
ATOM 618 O O . GLY A 1 84 ? -13.790 9.570 -8.022 1.00 98.06 84 GLY A O 1
ATOM 619 N N . GLY A 1 85 ? -11.578 9.820 -7.781 1.00 98.00 85 GLY A N 1
ATOM 620 C CA . GLY A 1 85 ? -11.577 9.999 -6.327 1.00 98.00 85 GLY A CA 1
ATOM 621 C C . GLY A 1 85 ? -11.485 8.693 -5.538 1.00 98.00 85 GLY A C 1
ATOM 622 O O . GLY A 1 85 ? -11.448 8.745 -4.315 1.00 98.00 85 GLY A O 1
ATOM 623 N N . GLU A 1 86 ? -11.389 7.540 -6.205 1.00 98.19 86 GLU A N 1
ATOM 624 C CA . GLU A 1 86 ? -11.338 6.236 -5.545 1.00 98.19 86 GLU A CA 1
ATOM 625 C C . GLU A 1 86 ? -9.960 5.566 -5.684 1.00 98.19 86 GLU A C 1
ATOM 627 O O . GLU A 1 86 ? -9.449 5.422 -6.803 1.00 98.19 86 GLU A O 1
ATOM 632 N N . PRO A 1 87 ? -9.333 5.125 -4.576 1.00 97.88 87 PRO A N 1
ATOM 633 C CA . PRO A 1 87 ? -8.088 4.369 -4.621 1.00 97.88 87 PRO A CA 1
ATOM 634 C C . PRO A 1 87 ? -8.267 3.005 -5.295 1.00 97.88 87 PRO A C 1
ATOM 636 O O . PRO A 1 87 ? -9.128 2.203 -4.921 1.00 97.88 87 PRO A O 1
ATOM 639 N N . VAL A 1 88 ? -7.383 2.684 -6.236 1.00 97.94 88 VAL A N 1
ATOM 640 C CA . VAL A 1 88 ? -7.367 1.391 -6.923 1.00 97.94 88 VAL A CA 1
ATOM 641 C C . VAL A 1 88 ? -6.569 0.383 -6.099 1.00 97.94 88 VAL A C 1
ATOM 643 O O . VAL A 1 88 ? -5.345 0.454 -6.010 1.00 97.94 88 VAL A O 1
ATOM 646 N N . ARG A 1 89 ? -7.270 -0.595 -5.523 1.00 96.75 89 ARG A N 1
ATOM 647 C CA . ARG A 1 89 ? -6.677 -1.681 -4.717 1.00 96.75 89 ARG A CA 1
ATOM 648 C C . ARG A 1 89 ? -6.390 -2.949 -5.520 1.00 96.75 89 ARG A C 1
ATOM 650 O O . ARG A 1 89 ? -5.493 -3.717 -5.176 1.00 96.75 89 ARG A O 1
ATOM 657 N N . GLY A 1 90 ? -7.135 -3.160 -6.605 1.00 95.50 90 GLY A N 1
ATOM 658 C CA . GLY A 1 90 ? -7.150 -4.424 -7.343 1.0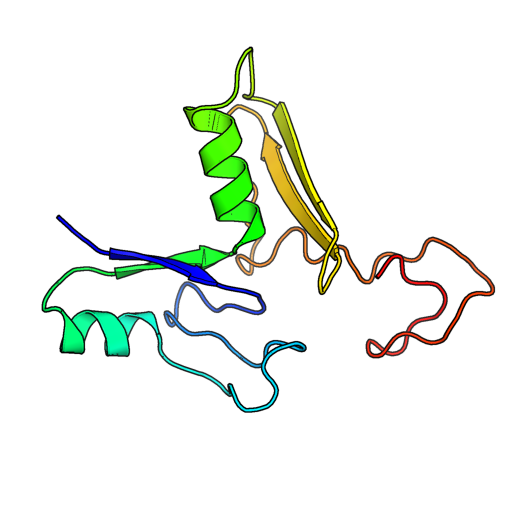0 95.50 90 GLY A CA 1
ATOM 659 C C . GLY A 1 90 ? -7.799 -5.564 -6.548 1.00 95.50 90 GLY A C 1
ATOM 660 O O . GLY A 1 90 ? -8.086 -5.431 -5.360 1.00 95.50 90 GLY A O 1
ATOM 661 N N . ALA A 1 91 ? -8.016 -6.706 -7.205 1.00 95.19 91 ALA A N 1
ATOM 662 C CA . ALA A 1 91 ? -8.730 -7.847 -6.619 1.00 95.19 91 ALA A CA 1
ATOM 663 C C . ALA A 1 91 ? -8.024 -8.467 -5.398 1.00 95.19 91 ALA A C 1
ATOM 665 O O . ALA A 1 91 ? -8.674 -9.058 -4.544 1.00 95.19 91 ALA A O 1
ATOM 666 N N . SER A 1 92 ? -6.698 -8.328 -5.308 1.00 94.19 92 SER A N 1
ATOM 667 C CA . SER A 1 92 ? -5.886 -8.854 -4.207 1.00 94.19 92 SER A CA 1
ATOM 668 C C . SER A 1 92 ? -5.497 -7.800 -3.171 1.00 94.19 92 SER A C 1
ATOM 670 O O . SER A 1 92 ? -4.693 -8.103 -2.296 1.00 94.19 92 SER A O 1
ATOM 672 N N . SER A 1 93 ? -5.970 -6.555 -3.299 1.00 95.75 93 SER A N 1
ATOM 673 C CA . SER A 1 93 ? -5.498 -5.410 -2.500 1.00 95.75 93 SER A CA 1
ATOM 674 C C . SER A 1 93 ? -3.999 -5.091 -2.642 1.00 95.75 93 SER A C 1
ATOM 676 O O . SER A 1 93 ? -3.434 -4.387 -1.812 1.00 95.75 93 SER A O 1
ATOM 678 N N . ASN A 1 94 ? -3.344 -5.593 -3.695 1.00 95.31 94 ASN A N 1
ATOM 679 C CA . ASN A 1 94 ? -1.915 -5.387 -3.952 1.00 95.31 94 ASN A CA 1
ATOM 680 C C . ASN A 1 94 ? -1.625 -4.659 -5.275 1.00 95.31 94 ASN A C 1
ATOM 682 O O . ASN A 1 94 ? -0.512 -4.748 -5.795 1.00 95.31 94 ASN A O 1
ATOM 686 N N . ALA A 1 95 ? -2.598 -3.936 -5.841 1.00 94.94 95 ALA A N 1
ATOM 687 C CA . ALA A 1 95 ? -2.351 -3.126 -7.033 1.00 94.94 95 ALA A CA 1
ATOM 688 C C . ALA A 1 95 ? -1.155 -2.176 -6.835 1.00 94.94 95 ALA A C 1
ATOM 690 O O . ALA A 1 95 ? -0.887 -1.686 -5.735 1.00 94.94 95 ALA A O 1
ATOM 691 N N . GLY A 1 96 ? -0.404 -1.966 -7.918 1.00 90.75 96 GLY A N 1
ATOM 692 C CA . GLY A 1 96 ? 0.765 -1.092 -7.927 1.00 90.75 96 GLY A CA 1
ATOM 693 C C . GLY A 1 96 ? 2.017 -1.668 -7.261 1.00 90.75 96 GLY A C 1
ATOM 694 O O . GLY A 1 96 ? 2.887 -0.929 -6.805 1.00 90.75 96 GLY A O 1
ATOM 695 N N . ASP A 1 97 ? 2.138 -2.995 -7.187 1.00 88.56 97 ASP A N 1
ATOM 696 C CA . ASP A 1 97 ? 3.437 -3.667 -7.035 1.00 88.56 97 ASP A CA 1
ATOM 697 C C . ASP A 1 97 ? 4.223 -3.601 -8.362 1.00 88.56 97 ASP A C 1
ATOM 699 O O . ASP A 1 97 ? 4.352 -4.560 -9.125 1.00 88.56 97 ASP A O 1
ATOM 703 N N . SER A 1 98 ? 4.621 -2.381 -8.720 1.00 90.19 98 SER A N 1
ATOM 704 C CA . SER A 1 98 ? 5.094 -2.023 -10.059 1.00 90.19 98 SER A CA 1
ATOM 705 C C . SER A 1 98 ? 6.593 -2.217 -10.259 1.00 90.19 98 SER A C 1
ATOM 707 O O . SER A 1 98 ? 7.066 -2.059 -11.382 1.00 90.19 98 SER A O 1
ATOM 709 N N . GLY A 1 99 ? 7.345 -2.578 -9.214 1.00 90.81 99 GLY A N 1
ATOM 710 C CA . GLY A 1 99 ? 8.797 -2.765 -9.302 1.00 90.81 99 GLY A CA 1
ATOM 711 C C . GLY A 1 99 ? 9.204 -3.811 -10.335 1.00 90.81 99 GLY A C 1
ATOM 712 O O . GLY A 1 99 ? 10.246 -3.702 -10.968 1.00 90.81 99 GLY A O 1
ATOM 713 N N . HIS A 1 100 ? 8.328 -4.776 -10.606 1.00 91.88 100 HIS A N 1
ATOM 714 C CA . HIS A 1 100 ? 8.602 -5.879 -11.522 1.00 91.88 100 HIS A CA 1
ATOM 715 C C . HIS A 1 100 ? 8.100 -5.664 -12.959 1.00 9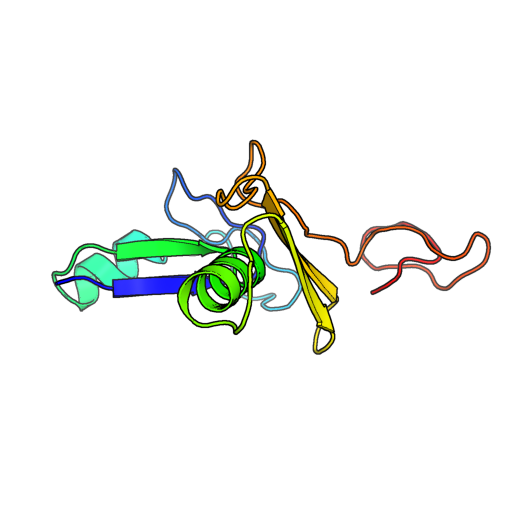1.88 100 HIS A C 1
ATOM 717 O O . HIS A 1 100 ? 8.088 -6.613 -13.755 1.00 91.88 100 HIS A O 1
ATOM 723 N N . ILE A 1 101 ? 7.697 -4.438 -13.311 1.00 92.94 101 ILE A N 1
ATOM 724 C CA . ILE A 1 101 ? 7.407 -4.050 -14.697 1.00 92.94 101 ILE A CA 1
ATOM 725 C C . ILE A 1 101 ? 8.721 -4.018 -15.483 1.00 92.94 101 ILE A C 1
ATOM 727 O O . ILE A 1 101 ? 9.695 -3.406 -15.048 1.00 92.94 101 ILE A O 1
ATOM 731 N N . MET A 1 102 ? 8.754 -4.692 -16.635 1.00 93.88 102 MET A N 1
ATOM 732 C CA . MET A 1 102 ? 9.916 -4.693 -17.524 1.00 93.88 102 MET A CA 1
ATOM 733 C C . MET A 1 102 ? 10.036 -3.344 -18.238 1.00 93.88 102 MET A C 1
ATOM 735 O O . MET A 1 102 ? 9.097 -2.904 -18.894 1.00 93.88 102 MET A O 1
ATOM 739 N N . VAL A 1 103 ? 11.216 -2.736 -18.154 1.00 95.31 103 VAL A N 1
ATOM 740 C CA . VAL A 1 103 ? 11.580 -1.487 -18.841 1.00 95.31 103 VAL A CA 1
ATOM 741 C C . VAL A 1 103 ? 12.777 -1.657 -19.781 1.00 95.31 103 VAL A C 1
ATOM 743 O O . VAL A 1 103 ? 13.052 -0.774 -20.586 1.00 95.31 103 VAL A O 1
ATOM 746 N N . ALA A 1 104 ? 13.483 -2.795 -19.718 1.00 95.00 104 ALA A N 1
ATOM 747 C CA . ALA A 1 104 ? 14.620 -3.086 -20.589 1.00 95.00 104 ALA A CA 1
ATOM 748 C C . ALA A 1 104 ? 14.658 -4.557 -21.038 1.00 95.00 104 ALA A C 1
ATOM 750 O O . ALA A 1 104 ? 14.806 -5.464 -20.224 1.00 95.00 104 ALA A O 1
ATOM 751 N N . ALA A 1 105 ? 14.641 -4.798 -22.354 1.00 90.81 105 ALA A N 1
ATOM 752 C CA . ALA A 1 105 ? 14.703 -6.152 -22.925 1.00 90.81 105 ALA A CA 1
ATOM 753 C C . ALA A 1 105 ? 16.035 -6.887 -22.650 1.00 90.81 105 ALA A C 1
ATOM 755 O O . ALA A 1 105 ? 16.104 -8.111 -22.740 1.00 90.81 105 ALA A O 1
ATOM 756 N N . ARG A 1 106 ? 17.104 -6.148 -22.320 1.00 92.69 106 ARG A N 1
ATOM 757 C CA . ARG A 1 106 ? 18.446 -6.676 -22.009 1.00 92.69 106 ARG A CA 1
ATOM 758 C C . ARG A 1 106 ? 19.009 -6.083 -20.711 1.00 92.69 106 ARG A C 1
ATOM 760 O O . ARG A 1 106 ? 20.103 -5.532 -20.695 1.00 92.69 106 ARG A O 1
ATOM 767 N N . GLY A 1 107 ? 18.228 -6.145 -19.634 1.00 90.50 107 GLY A N 1
ATOM 768 C CA . GLY A 1 107 ? 18.616 -5.629 -18.315 1.00 90.50 107 GLY A CA 1
ATOM 769 C C . GLY A 1 107 ? 19.247 -6.661 -17.370 1.00 90.50 107 GLY A C 1
ATOM 770 O O . GLY A 1 107 ? 19.598 -7.776 -17.754 1.00 90.50 107 GLY A O 1
ATOM 771 N N . ARG A 1 108 ? 19.360 -6.292 -16.087 1.00 93.56 108 ARG A N 1
ATOM 772 C CA . ARG A 1 108 ? 19.756 -7.212 -15.004 1.00 93.56 108 ARG A CA 1
ATOM 773 C C . ARG A 1 108 ? 18.652 -8.238 -14.730 1.00 93.56 108 ARG A C 1
ATOM 775 O O . ARG A 1 108 ? 17.473 -7.951 -14.946 1.00 93.56 108 ARG A O 1
ATOM 782 N N . ARG A 1 109 ? 19.020 -9.413 -14.210 1.00 94.44 109 ARG A N 1
ATOM 783 C CA . ARG A 1 109 ? 18.046 -10.368 -13.654 1.00 94.44 109 ARG A CA 1
ATOM 784 C C . ARG A 1 109 ? 17.459 -9.803 -12.358 1.00 94.44 109 ARG A C 1
ATOM 786 O O . ARG A 1 109 ? 18.208 -9.412 -11.470 1.00 94.44 109 ARG A O 1
ATOM 793 N N . CYS A 1 110 ? 16.134 -9.767 -12.273 1.00 91.62 110 CYS A N 1
ATOM 794 C CA . CYS A 1 110 ? 15.384 -9.393 -11.078 1.00 91.62 110 CYS A CA 1
ATOM 795 C C . CYS A 1 110 ? 15.143 -10.632 -10.203 1.00 91.62 110 CYS A C 1
ATOM 797 O O . CYS A 1 110 ? 15.058 -11.754 -10.708 1.00 91.62 110 CYS A O 1
ATOM 799 N N . THR A 1 111 ? 14.975 -10.433 -8.898 1.00 87.00 111 THR A N 1
ATOM 800 C CA . THR A 1 111 ? 14.640 -11.500 -7.940 1.00 87.00 111 THR A CA 1
ATOM 801 C C . THR A 1 111 ? 13.283 -12.149 -8.221 1.00 87.00 111 THR A C 1
ATOM 803 O O . THR A 1 111 ? 13.087 -13.307 -7.867 1.00 87.00 111 THR A O 1
ATOM 806 N N . CYS A 1 112 ? 12.380 -11.466 -8.938 1.00 88.25 112 CYS A N 1
ATOM 807 C CA . CYS A 1 112 ? 11.127 -12.054 -9.425 1.00 88.25 112 CYS A CA 1
ATOM 808 C C . CYS A 1 112 ? 11.311 -13.047 -10.595 1.00 88.25 112 CYS A C 1
ATOM 810 O O . CYS A 1 112 ? 10.336 -13.608 -11.089 1.00 88.25 112 CYS A O 1
ATOM 812 N N . GLY A 1 113 ? 12.543 -13.237 -11.086 1.00 91.50 113 GLY A N 1
ATOM 813 C CA . GLY A 1 113 ? 12.885 -14.150 -12.182 1.00 91.50 113 GLY A CA 1
ATOM 814 C C . GLY A 1 113 ? 12.869 -13.520 -13.580 1.00 91.50 113 GLY A C 1
ATOM 815 O O . GLY A 1 113 ? 13.368 -14.127 -14.528 1.00 91.50 113 GLY A O 1
ATOM 816 N N . ARG A 1 114 ? 12.349 -12.294 -13.726 1.00 93.12 114 ARG A N 1
ATOM 817 C CA . ARG A 1 114 ? 12.340 -11.540 -14.995 1.00 93.12 114 ARG A CA 1
ATOM 818 C C . ARG A 1 114 ? 13.665 -10.807 -15.245 1.00 93.12 114 ARG A C 1
ATOM 820 O O . ARG A 1 114 ? 14.549 -10.765 -14.391 1.00 93.12 114 ARG A O 1
ATOM 827 N N . VAL A 1 115 ? 13.798 -10.214 -16.430 1.00 95.81 115 VAL A N 1
ATOM 828 C CA . VAL A 1 115 ? 14.953 -9.402 -16.841 1.00 95.81 115 VAL A CA 1
ATOM 829 C C . VAL A 1 115 ? 14.514 -7.960 -17.067 1.00 95.81 115 VAL A C 1
ATOM 831 O O . VAL A 1 115 ? 13.473 -7.723 -17.670 1.00 95.81 115 VAL A O 1
ATOM 834 N N . GLY A 1 116 ? 15.318 -7.010 -16.584 1.00 94.56 116 GLY A N 1
ATOM 835 C CA . GLY A 1 116 ? 15.132 -5.582 -16.836 1.00 94.56 116 GLY A CA 1
ATOM 836 C C . GLY A 1 116 ? 13.876 -4.990 -16.209 1.00 94.56 116 GLY A C 1
ATOM 837 O O . GLY A 1 116 ? 13.222 -4.161 -16.836 1.00 94.56 116 GLY A O 1
ATOM 838 N N . CYS A 1 117 ? 13.541 -5.428 -14.995 1.00 94.88 117 CYS A N 1
ATOM 839 C CA . CYS A 1 117 ? 12.544 -4.769 -14.156 1.00 94.88 117 CYS A CA 1
ATOM 840 C C . CYS A 1 117 ? 12.987 -3.347 -13.763 1.00 94.88 117 CYS A C 1
ATOM 842 O O . CYS A 1 117 ? 14.187 -3.069 -13.724 1.00 94.88 117 CYS A O 1
ATOM 844 N N . VAL A 1 118 ? 12.020 -2.462 -13.495 1.00 91.94 118 VAL A N 1
ATOM 845 C CA . VAL A 1 118 ? 12.263 -1.069 -13.074 1.00 91.94 118 VAL A CA 1
ATOM 846 C C . VAL A 1 118 ? 12.878 -0.969 -11.673 1.00 91.94 118 VAL A C 1
ATOM 848 O O . VAL A 1 118 ? 13.701 -0.086 -11.441 1.00 91.94 118 VAL A O 1
ATOM 851 N N . GLY A 1 119 ? 12.497 -1.879 -10.769 1.00 75.75 119 GLY A N 1
ATOM 852 C CA . GLY A 1 119 ? 13.025 -2.040 -9.412 1.00 75.75 119 GLY A CA 1
ATOM 853 C C . GLY A 1 119 ? 13.712 -3.385 -9.227 1.00 75.75 119 GLY A C 1
ATOM 854 O O . GLY A 1 119 ? 13.117 -4.422 -9.617 1.00 75.75 119 GLY A O 1
#

pLDDT: mean 94.78, std 3.85, range [75.75, 98.56]

Secondary structure (DSSP, 8-state):
--EEEEEPSSEETTTTEE---TT-TT-SSB-HHHHHHHHHSS-EEEEEHHHHHHHHHHHHSSS--SSEEEEEESSSEEEEEEETTEE---TTS-TT-GGG-B--TT-PBPTTS-BSB--

Solvent-accessible surface area (backbone atoms only — not comparable to full-atom values): 6711 Å² total; per-residue (Å²): 133,68,46,82,42,66,39,74,52,48,44,36,66,88,79,28,24,35,39,64,23,87,91,41,83,87,44,64,62,40,48,53,33,60,55,50,19,70,76,66,76,36,58,53,48,70,42,36,38,42,45,49,50,29,50,48,42,49,74,72,41,84,74,89,38,36,65,43,76,38,78,48,80,71,102,52,33,35,27,8,40,27,57,87,65,42,74,54,37,60,97,61,50,50,48,41,71,47,16,72,45,70,77,35,102,84,47,60,79,34,96,90,73,48,51,8,37,73,76

Sequence (119 aa):
LGVGLAAPGPIDVGAGLVRDPPMLPRWRHVPLRSALSTATGLPVLLEKDVTAAAVAELWFGPGDRRHLAFVYYGTGFGTGLVLGGEPVRGASSNAGDSGHIMVAARGRRCTCGRVGCVG